Protein AF-A0A2T7E2P5-F1 (afdb_monomer_lite)

Organism: NCBI:txid1504633

Secondary structure (DSSP, 8-state):
-----------------------------------------------------------SSHHHHHHHHHHHHHHHHHHHHHHHHHHHHHHHHHHTTHHHHTTSSSS--HHHHHHHHHHHHHHHTS-HHHHHHHHHHHHHHHHHH----HHHHHHHHHHHT---SSS--STT--GGG--

InterPro domains:
  IPR000528 Plant non-specific lipid-transfer protein/Par allergen [PTHR33076] (67-176)
  IPR016140 Bifunctional inhibitor/plant lipid transfer protein/seed storage helical domain [PF00234] (87-175)
  IPR036312 Bifunctional inhibitor/plant lipid transfer protein/seed storage helical domain superfamily [G3DSA:1.10.110.10] (86-179)
  IPR036312 Bifunctional inhibitor/plant lipid transfer protein/seed storage helical domain superfamily [SSF47699] (86-178)

Foldseek 3Di:
DDDDDDDDDDDDDDDDDPPDDPPPPDDDPDDDDDDDDDDDDDDDDDDDPDDDDDDDDDDDDPVVVVVVVVVVVVVVVVVVVVLVVLLVLLLVLQVQVLCQQQVVDPARDPSNLVSLQVLCVQPVPDDLVSLLSSQVSLLVSNVVVHATDLVRLLCVCVRSVNDDDSHDNHNPRDSNPGD

Structure (mmCIF, N/CA/C/O backbone):
data_AF-A0A2T7E2P5-F1
#
_entry.id   AF-A0A2T7E2P5-F1
#
loop_
_atom_site.group_PDB
_atom_site.id
_atom_site.type_symbol
_atom_site.label_atom_id
_atom_site.label_alt_id
_atom_site.label_comp_id
_atom_site.label_asym_id
_atom_site.label_entity_id
_atom_site.label_seq_id
_atom_site.pdbx_PDB_ins_code
_atom_site.Cartn_x
_atom_site.Cartn_y
_atom_site.Cartn_z
_atom_site.occupancy
_atom_site.B_iso_or_equiv
_atom_site.auth_seq_id
_atom_site.auth_comp_id
_atom_site.auth_asym_id
_atom_site.auth_atom_id
_atom_site.pdbx_PDB_model_num
ATOM 1 N N . MET A 1 1 ? 20.929 25.161 17.015 1.00 44.12 1 MET A N 1
ATOM 2 C CA . MET A 1 1 ? 22.303 25.326 16.495 1.00 44.12 1 MET A CA 1
ATOM 3 C C . MET A 1 1 ? 23.213 24.594 17.459 1.00 44.12 1 MET A C 1
ATOM 5 O O . MET A 1 1 ? 23.439 25.098 18.548 1.00 44.12 1 MET A O 1
ATOM 9 N N . ILE A 1 2 ? 23.578 23.352 17.147 1.00 37.84 2 ILE A N 1
ATOM 10 C CA . ILE A 1 2 ? 24.342 22.496 18.062 1.00 37.84 2 ILE A CA 1
ATOM 11 C C . ILE A 1 2 ? 25.577 22.031 17.297 1.00 37.84 2 ILE A C 1
ATOM 13 O O . ILE A 1 2 ? 25.479 21.586 16.156 1.00 37.84 2 ILE A O 1
ATOM 17 N N . SER A 1 3 ? 26.723 22.280 17.915 1.00 36.28 3 SER A N 1
ATOM 18 C CA . SER A 1 3 ? 28.049 22.326 17.318 1.00 36.28 3 SER A CA 1
ATOM 19 C C . SER A 1 3 ? 28.595 20.953 16.932 1.00 36.28 3 SER A C 1
ATOM 21 O O . SER A 1 3 ? 28.501 19.990 17.688 1.00 36.28 3 SER A O 1
ATOM 23 N N . VAL A 1 4 ? 29.228 20.912 15.763 1.00 37.59 4 VAL A N 1
ATOM 24 C CA . VAL A 1 4 ? 30.041 19.805 15.248 1.00 37.59 4 VAL A CA 1
ATOM 25 C C . VAL A 1 4 ? 31.410 19.819 15.939 1.00 37.59 4 VAL A C 1
ATOM 27 O O . VAL A 1 4 ? 32.064 20.864 15.913 1.00 37.59 4 VAL A O 1
ATOM 30 N N . PRO A 1 5 ? 31.907 18.701 16.497 1.00 44.28 5 PRO A N 1
ATOM 31 C CA . PRO A 1 5 ? 33.325 18.553 16.779 1.00 44.28 5 PRO A CA 1
ATOM 32 C C . PRO A 1 5 ? 34.042 17.895 15.592 1.00 44.28 5 PRO A C 1
ATOM 34 O O . PRO A 1 5 ? 33.812 16.736 15.252 1.00 44.28 5 PRO A O 1
ATOM 37 N N . THR A 1 6 ? 34.945 18.659 14.983 1.00 42.12 6 THR A N 1
ATOM 38 C CA . THR A 1 6 ? 35.978 18.192 14.053 1.00 42.12 6 THR A CA 1
ATOM 39 C C . THR A 1 6 ? 37.010 17.371 14.828 1.00 42.12 6 THR A C 1
ATOM 41 O O . THR A 1 6 ? 37.639 17.896 15.745 1.00 42.12 6 THR A O 1
ATOM 44 N N . ILE A 1 7 ? 37.218 16.103 14.462 1.00 44.78 7 ILE A N 1
ATOM 45 C CA . ILE A 1 7 ? 38.311 15.277 14.997 1.00 44.78 7 ILE A CA 1
ATOM 46 C C . ILE A 1 7 ? 39.289 14.965 13.869 1.00 44.78 7 ILE A C 1
ATOM 48 O O . ILE A 1 7 ? 38.911 14.565 12.769 1.00 44.78 7 ILE A O 1
ATOM 52 N N . GLY A 1 8 ? 40.552 15.256 14.171 1.00 37.09 8 GLY A N 1
ATOM 53 C CA . GLY A 1 8 ? 41.661 15.354 13.245 1.00 37.09 8 GLY A CA 1
ATOM 54 C C . GLY A 1 8 ? 42.197 14.019 12.746 1.00 37.09 8 GLY A C 1
ATOM 55 O O . GLY A 1 8 ? 42.127 12.976 13.393 1.00 37.09 8 GLY A O 1
ATOM 56 N N . ASN A 1 9 ? 42.777 14.133 11.560 1.00 40.56 9 ASN A N 1
ATOM 57 C CA . ASN A 1 9 ? 43.478 13.121 10.799 1.00 40.56 9 ASN A CA 1
ATOM 58 C C . ASN A 1 9 ? 44.725 12.622 11.546 1.00 40.56 9 ASN A C 1
ATOM 60 O O . ASN A 1 9 ? 45.624 13.414 11.810 1.00 40.56 9 ASN A O 1
ATOM 64 N N . ASN A 1 10 ? 44.798 11.321 11.832 1.00 46.66 10 ASN A N 1
ATOM 65 C CA . ASN A 1 10 ? 46.056 10.628 12.098 1.00 46.66 10 ASN A CA 1
ATOM 66 C C . ASN A 1 10 ? 46.011 9.225 11.489 1.00 46.66 10 ASN A C 1
ATOM 68 O O . ASN A 1 10 ? 45.370 8.303 11.992 1.00 46.66 10 ASN A O 1
ATOM 72 N N . SER A 1 11 ? 46.727 9.094 10.379 1.00 47.44 11 SER A N 1
ATOM 73 C CA . SER A 1 11 ? 46.976 7.874 9.631 1.00 47.44 11 SER A CA 1
ATOM 74 C C . SER A 1 11 ? 47.697 6.824 10.480 1.00 47.44 11 SER A C 1
ATOM 76 O O . SER A 1 11 ? 48.892 6.941 10.755 1.00 47.44 11 SER A O 1
ATOM 78 N N . LYS A 1 12 ? 47.011 5.730 10.810 1.00 43.38 12 LYS A N 1
ATOM 79 C CA . LYS A 1 12 ? 47.663 4.426 10.966 1.00 43.38 12 LYS A CA 1
ATOM 80 C C . LYS A 1 12 ? 46.677 3.325 10.597 1.00 43.38 12 LYS A C 1
ATOM 82 O O . LYS A 1 12 ? 45.708 3.073 11.300 1.00 43.38 12 LYS A O 1
ATOM 87 N N . LEU A 1 13 ? 46.932 2.741 9.428 1.00 49.88 13 LEU A N 1
ATOM 88 C CA . LEU A 1 13 ? 46.197 1.644 8.813 1.00 49.88 13 LEU A CA 1
ATOM 89 C C . LEU A 1 13 ? 46.032 0.481 9.798 1.00 49.88 13 LEU A C 1
ATOM 91 O O . LEU A 1 13 ? 46.979 -0.255 10.063 1.00 49.88 13 LEU A O 1
ATOM 95 N N . ALA A 1 14 ? 44.811 0.312 10.295 1.00 42.47 14 ALA A N 1
ATOM 96 C CA . ALA A 1 14 ? 44.338 -0.924 10.884 1.00 42.47 14 ALA A CA 1
ATOM 97 C C . ALA A 1 14 ? 43.186 -1.428 10.013 1.00 42.47 14 ALA A C 1
ATOM 99 O O . ALA A 1 14 ? 42.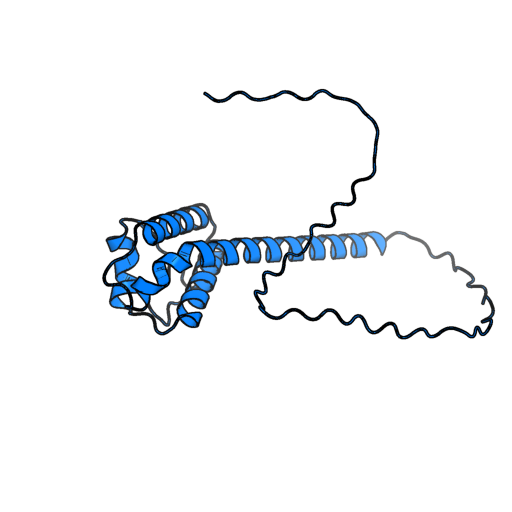163 -0.773 9.853 1.00 42.47 14 ALA A O 1
ATOM 100 N N . ASN A 1 15 ? 43.442 -2.578 9.409 1.00 40.97 15 ASN A N 1
ATOM 101 C CA . ASN A 1 15 ? 42.534 -3.468 8.712 1.00 40.97 15 ASN A CA 1
ATOM 102 C C . ASN A 1 15 ? 41.171 -3.579 9.432 1.00 40.97 15 ASN A C 1
ATOM 104 O O . ASN A 1 15 ? 41.085 -4.241 10.465 1.00 40.97 15 ASN A O 1
ATOM 108 N N . TYR A 1 16 ? 40.120 -2.938 8.913 1.00 40.53 16 TYR A N 1
ATOM 109 C CA . TYR A 1 16 ? 38.745 -3.154 9.370 1.00 40.53 16 TYR A CA 1
ATOM 110 C C . TYR A 1 16 ? 38.003 -4.035 8.361 1.00 40.53 16 TYR A C 1
ATOM 112 O O . TYR A 1 16 ? 37.577 -3.610 7.290 1.00 40.53 16 TYR A O 1
ATOM 120 N N . SER A 1 17 ? 37.897 -5.306 8.742 1.00 33.78 17 SER A N 1
ATOM 121 C CA . SER A 1 17 ? 36.921 -6.263 8.237 1.00 33.78 17 SER A CA 1
ATOM 122 C C . SER A 1 17 ? 35.542 -5.817 8.717 1.00 33.78 17 SER A C 1
ATOM 124 O O . SER A 1 17 ? 35.236 -5.919 9.903 1.00 33.78 17 SER A O 1
ATOM 126 N N . TRP A 1 18 ? 34.727 -5.286 7.810 1.00 31.14 18 TRP A N 1
ATOM 127 C CA . TRP A 1 18 ? 33.323 -4.963 8.061 1.00 31.14 18 TRP A CA 1
ATOM 128 C C . TRP A 1 18 ? 32.498 -6.254 8.008 1.00 31.14 18 TRP A C 1
ATOM 130 O O . TRP A 1 18 ? 31.834 -6.546 7.019 1.00 31.14 18 TRP A O 1
ATOM 140 N N . GLU A 1 19 ? 32.580 -7.068 9.057 1.00 35.84 19 GLU A N 1
ATOM 141 C CA . GLU A 1 19 ? 31.583 -8.112 9.285 1.00 35.84 19 GLU A CA 1
ATOM 142 C C . GLU A 1 19 ? 30.454 -7.461 10.096 1.00 35.84 19 GLU A C 1
ATOM 144 O O . GLU A 1 19 ? 30.556 -7.304 11.314 1.00 35.84 19 GLU A O 1
ATOM 149 N N . SER A 1 20 ? 29.412 -6.985 9.407 1.00 34.84 20 SER A N 1
ATOM 150 C CA . SER A 1 20 ? 28.196 -6.500 10.065 1.00 34.84 20 SER A CA 1
ATOM 151 C C . SER A 1 20 ? 27.571 -7.634 10.887 1.00 34.84 20 SER A C 1
ATOM 153 O O . SER A 1 20 ? 27.304 -8.708 10.336 1.00 34.84 20 SER A O 1
ATOM 155 N N . PRO A 1 21 ? 27.282 -7.417 12.181 1.00 40.19 21 PRO A N 1
ATOM 156 C CA . PRO A 1 21 ? 26.487 -8.340 12.973 1.00 40.19 21 PRO A CA 1
ATOM 157 C C . PRO A 1 21 ? 25.085 -8.458 12.371 1.00 40.19 21 PRO A C 1
ATOM 159 O O . PRO A 1 21 ? 24.368 -7.471 12.233 1.00 40.19 21 PRO A O 1
ATOM 162 N N . LYS A 1 22 ? 24.673 -9.681 12.029 1.00 39.53 22 LYS A N 1
ATOM 163 C CA . LYS A 1 22 ? 23.256 -9.996 11.835 1.00 39.53 22 LYS A CA 1
ATOM 164 C C . LYS A 1 22 ? 22.586 -9.978 13.207 1.00 39.53 22 LYS A C 1
ATOM 166 O O . LYS A 1 22 ? 22.524 -11.015 13.868 1.00 39.53 22 LYS A O 1
ATOM 171 N N . GLU A 1 23 ? 22.111 -8.814 13.638 1.00 37.25 23 GLU A N 1
ATOM 172 C CA . GLU A 1 23 ? 21.162 -8.713 14.746 1.00 37.25 23 GLU A CA 1
ATOM 173 C C . GLU A 1 23 ? 19.835 -9.349 14.308 1.00 37.25 23 GLU A C 1
ATOM 175 O O . GLU A 1 23 ? 18.962 -8.714 13.728 1.00 37.25 23 GLU A O 1
ATOM 180 N N . HIS A 1 24 ? 19.700 -10.652 14.555 1.00 42.56 24 HIS A N 1
ATOM 181 C CA . HIS A 1 24 ? 18.392 -11.285 14.647 1.00 42.56 24 HIS A CA 1
ATOM 182 C C . HIS A 1 24 ? 17.792 -10.877 15.990 1.00 42.56 24 HIS A C 1
ATOM 184 O O . HIS A 1 24 ? 18.177 -11.398 17.038 1.00 42.56 24 HIS A O 1
ATOM 190 N N . SER A 1 25 ? 16.852 -9.936 15.947 1.00 36.16 25 SER A N 1
ATOM 191 C CA . SER A 1 25 ? 15.975 -9.624 17.069 1.00 36.16 25 SER A CA 1
ATOM 192 C C . SER A 1 25 ? 15.050 -10.819 17.315 1.00 36.16 25 SER A C 1
ATOM 194 O O . SER A 1 25 ? 14.023 -10.985 16.661 1.00 36.16 25 SER A O 1
ATOM 196 N N . ILE A 1 26 ? 15.456 -11.704 18.226 1.00 40.09 26 ILE A N 1
ATOM 197 C CA . ILE A 1 26 ? 14.587 -12.714 18.832 1.00 40.09 26 ILE A CA 1
ATOM 198 C C . ILE A 1 26 ? 14.534 -12.382 20.319 1.00 40.09 26 ILE A C 1
ATOM 200 O O . ILE A 1 26 ? 15.441 -12.715 21.082 1.00 40.09 26 ILE A O 1
ATOM 204 N N . CYS A 1 27 ? 13.466 -11.712 20.740 1.00 36.41 27 CYS A N 1
ATOM 205 C CA . CYS A 1 27 ? 13.128 -11.606 22.152 1.00 36.41 27 CYS A CA 1
ATOM 206 C C . CYS A 1 27 ? 12.767 -13.006 22.669 1.00 36.41 27 CYS A C 1
ATOM 208 O O . CYS A 1 27 ? 11.718 -13.536 22.310 1.00 36.41 27 CYS A O 1
ATOM 210 N N . ASN A 1 28 ? 13.607 -13.601 23.521 1.00 40.94 28 ASN A N 1
ATOM 211 C CA . ASN A 1 28 ? 13.211 -14.751 24.332 1.00 40.94 28 ASN A CA 1
ATOM 212 C C . ASN A 1 28 ? 13.650 -14.538 25.796 1.00 40.94 28 ASN A C 1
ATOM 214 O O . ASN A 1 28 ? 14.850 -14.399 26.050 1.00 40.94 28 ASN A O 1
ATOM 218 N N . PRO A 1 29 ? 12.718 -14.462 26.767 1.00 46.34 29 PRO A N 1
ATOM 219 C CA . PRO A 1 29 ? 13.034 -14.203 28.164 1.00 46.34 29 PRO A CA 1
ATOM 220 C C . PRO A 1 29 ? 13.197 -15.520 28.931 1.00 46.34 29 PRO A C 1
ATOM 222 O O . PRO A 1 29 ? 12.245 -16.028 29.512 1.00 46.34 29 PRO A O 1
ATOM 225 N N . ALA A 1 30 ? 14.407 -16.074 28.953 1.00 41.22 30 ALA A N 1
ATOM 226 C CA . ALA A 1 30 ? 14.831 -17.041 29.968 1.00 41.22 30 ALA A CA 1
ATOM 227 C C . ALA A 1 30 ? 16.350 -17.218 29.888 1.00 41.22 30 ALA A C 1
ATOM 229 O O . ALA A 1 30 ? 16.879 -17.658 28.869 1.00 41.22 30 ALA A O 1
ATOM 230 N N . GLY A 1 31 ? 17.059 -16.850 30.954 1.00 49.44 31 GLY A N 1
ATOM 231 C CA . GLY A 1 31 ? 18.480 -17.133 31.081 1.00 49.44 31 GLY A CA 1
ATOM 232 C C . GLY A 1 31 ? 18.711 -18.600 31.427 1.00 49.44 31 GLY A C 1
ATOM 233 O O . GLY A 1 31 ? 18.154 -19.080 32.406 1.00 49.44 31 GLY A O 1
ATOM 234 N N . ASP A 1 32 ? 19.556 -19.275 30.654 1.00 34.31 32 ASP A N 1
ATOM 235 C CA . ASP A 1 32 ? 20.517 -20.249 31.172 1.00 34.31 32 ASP A CA 1
ATOM 236 C C . ASP A 1 32 ? 21.623 -20.481 30.132 1.00 34.31 32 ASP A C 1
ATOM 238 O O . ASP A 1 32 ? 21.369 -20.678 28.942 1.00 34.31 32 ASP A O 1
ATOM 242 N N . LEU A 1 33 ? 22.868 -20.381 30.589 1.00 45.91 33 LEU A N 1
ATOM 243 C CA . LEU A 1 33 ? 24.078 -20.423 29.782 1.00 45.91 33 LEU A CA 1
ATOM 244 C C . LEU A 1 33 ? 24.733 -21.796 29.971 1.00 45.91 33 LEU A C 1
ATOM 246 O O . LEU A 1 33 ? 25.479 -21.998 30.926 1.00 45.91 33 LEU A O 1
ATOM 250 N N . THR A 1 34 ? 24.523 -22.732 29.047 1.00 38.78 34 THR A N 1
ATOM 251 C CA . THR A 1 34 ? 25.268 -24.003 29.040 1.00 38.78 34 THR A CA 1
ATOM 252 C C . THR A 1 34 ? 25.912 -24.267 27.679 1.00 38.78 34 THR A C 1
ATOM 254 O O . THR A 1 34 ? 25.355 -24.890 26.781 1.00 38.78 34 THR A O 1
ATOM 257 N N . ILE A 1 35 ? 27.158 -23.800 27.534 1.00 46.69 35 ILE A N 1
ATOM 258 C CA . ILE A 1 35 ? 28.059 -24.225 26.456 1.00 46.69 35 ILE A CA 1
ATOM 259 C C . ILE A 1 35 ? 28.605 -25.610 26.808 1.00 46.69 35 ILE A C 1
ATOM 261 O O . ILE A 1 35 ? 29.505 -25.753 27.637 1.00 46.69 35 ILE A O 1
ATOM 265 N N . ASN A 1 36 ? 28.083 -26.641 26.147 1.00 43.88 36 ASN A N 1
ATOM 266 C CA . ASN A 1 36 ? 28.640 -27.986 26.218 1.00 43.88 36 ASN A CA 1
ATOM 267 C C . ASN A 1 36 ? 29.920 -28.060 25.360 1.00 43.88 36 ASN A C 1
ATOM 269 O O . ASN A 1 36 ? 29.869 -28.235 24.141 1.00 43.88 36 ASN A O 1
ATOM 273 N N . ARG A 1 37 ? 31.093 -27.895 25.988 1.00 47.66 37 ARG A N 1
ATOM 274 C CA . ARG A 1 37 ? 32.393 -28.237 25.388 1.00 47.66 37 ARG A CA 1
ATOM 275 C C . ARG A 1 37 ? 32.531 -29.758 25.341 1.00 47.66 37 ARG A C 1
ATOM 277 O O . ARG A 1 37 ? 32.857 -30.375 26.351 1.00 47.66 37 ARG A O 1
ATOM 284 N N . ILE A 1 38 ? 32.399 -30.354 24.159 1.00 47.03 38 ILE A N 1
ATOM 285 C CA . ILE A 1 38 ? 32.912 -31.708 23.920 1.00 47.03 38 ILE A CA 1
ATOM 286 C C . ILE A 1 38 ? 34.279 -31.580 23.256 1.00 47.03 38 ILE A C 1
ATOM 288 O O . ILE A 1 38 ? 34.412 -31.394 22.048 1.00 47.03 38 ILE A O 1
ATOM 292 N N . SER A 1 39 ? 35.309 -31.677 24.092 1.00 48.47 39 SER A N 1
ATOM 293 C CA . SER A 1 39 ? 36.676 -31.975 23.686 1.00 48.47 39 SER A CA 1
ATOM 294 C C . SER A 1 39 ? 36.712 -33.307 22.939 1.00 48.47 39 SER A C 1
ATOM 296 O O . SER A 1 39 ? 36.364 -34.344 23.507 1.00 48.47 39 SER A O 1
ATOM 298 N N . LYS A 1 40 ? 37.202 -33.313 21.694 1.00 41.00 40 LYS A N 1
ATOM 299 C CA . LYS A 1 40 ? 37.743 -34.537 21.094 1.00 41.00 40 LYS A CA 1
ATOM 300 C C . LYS A 1 40 ? 38.839 -34.233 20.073 1.00 41.00 40 LYS A C 1
ATOM 302 O O . LYS A 1 40 ? 38.588 -33.786 18.963 1.00 41.00 40 LYS A O 1
ATOM 307 N N . ALA A 1 41 ? 40.065 -34.528 20.476 1.00 44.09 41 ALA A N 1
ATOM 308 C CA . ALA A 1 41 ? 41.213 -34.831 19.627 1.00 44.09 41 ALA A CA 1
ATOM 309 C C . ALA A 1 41 ? 41.828 -36.139 20.182 1.00 44.09 41 ALA A C 1
ATOM 311 O O . ALA A 1 41 ? 41.510 -36.467 21.330 1.00 44.09 41 ALA A O 1
ATOM 312 N N . PRO A 1 42 ? 42.729 -36.875 19.492 1.00 49.88 42 PRO A N 1
ATOM 313 C CA . PRO A 1 42 ? 43.224 -36.766 18.110 1.00 49.88 42 PRO A CA 1
ATOM 314 C C . PRO A 1 42 ? 43.264 -38.130 17.357 1.00 49.88 42 PRO A C 1
ATOM 316 O O . PRO A 1 42 ? 43.120 -39.194 17.952 1.00 49.88 42 PRO A O 1
ATOM 319 N N . SER A 1 43 ? 43.547 -38.127 16.048 1.00 42.69 43 SER A N 1
ATOM 320 C CA . SER A 1 43 ? 44.558 -39.021 15.428 1.00 42.69 43 SER A CA 1
ATOM 321 C C . SER A 1 43 ? 44.673 -38.791 13.913 1.00 42.69 43 SER A C 1
ATOM 323 O O . SER A 1 43 ? 43.709 -38.870 13.158 1.00 42.69 43 SER A O 1
ATOM 325 N N . HIS A 1 44 ? 45.895 -38.491 13.472 1.00 46.44 44 HIS A N 1
ATOM 326 C CA . HIS A 1 44 ? 46.293 -38.391 12.068 1.00 46.44 44 HIS A CA 1
ATOM 327 C C . HIS A 1 44 ? 46.351 -39.766 11.391 1.00 46.44 44 HIS A C 1
ATOM 329 O O . HIS A 1 44 ? 46.888 -40.710 11.970 1.00 46.44 44 HIS A O 1
ATOM 335 N N . PRO A 1 45 ? 46.038 -39.818 10.088 1.00 46.66 45 PRO A N 1
ATOM 336 C CA . PRO A 1 45 ? 46.821 -40.634 9.171 1.00 46.66 45 PRO A CA 1
ATOM 337 C C . PRO A 1 45 ? 47.429 -39.782 8.049 1.00 46.66 45 PRO A C 1
ATOM 339 O O . PRO A 1 45 ? 46.749 -39.028 7.352 1.00 46.66 45 PRO A O 1
ATOM 342 N N . ARG A 1 46 ? 48.746 -39.936 7.859 1.00 54.16 46 ARG A N 1
ATOM 343 C CA . ARG A 1 46 ? 49.509 -39.387 6.729 1.00 54.16 46 ARG A CA 1
ATOM 344 C C . ARG A 1 46 ? 48.906 -39.888 5.410 1.00 54.1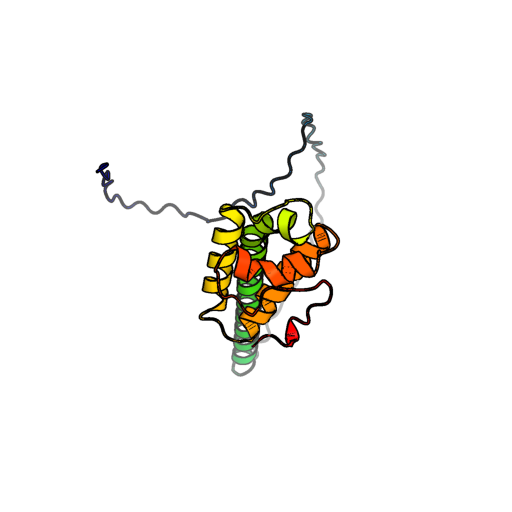6 46 ARG A C 1
ATOM 346 O O . ARG A 1 46 ? 49.039 -41.070 5.093 1.00 54.16 46 ARG A O 1
ATOM 353 N N . ARG A 1 47 ? 48.313 -39.006 4.598 1.00 44.47 47 ARG A N 1
ATOM 354 C CA . ARG A 1 47 ? 48.062 -39.289 3.175 1.00 44.47 47 ARG A CA 1
ATOM 355 C C . ARG A 1 47 ? 49.131 -38.625 2.319 1.00 44.47 47 ARG A C 1
ATOM 357 O O . ARG A 1 47 ? 49.354 -37.424 2.393 1.00 44.47 47 ARG A O 1
ATOM 364 N N . ARG A 1 48 ? 49.803 -39.479 1.543 1.00 48.44 48 ARG A N 1
ATOM 365 C CA . ARG A 1 48 ? 50.826 -39.178 0.538 1.00 48.44 48 ARG A CA 1
ATOM 366 C C . ARG A 1 48 ? 50.449 -37.953 -0.300 1.00 48.44 48 ARG A C 1
ATOM 368 O O . ARG A 1 48 ? 49.361 -37.933 -0.873 1.00 48.44 48 ARG A O 1
ATOM 375 N N . LEU A 1 49 ? 51.393 -37.024 -0.467 1.00 47.28 49 LEU A N 1
ATOM 376 C CA . LEU A 1 49 ? 51.386 -36.099 -1.596 1.00 47.28 49 LEU A CA 1
ATOM 377 C C . LEU A 1 49 ? 51.404 -36.933 -2.884 1.00 47.28 49 LEU A C 1
ATOM 379 O O . LEU A 1 49 ? 52.416 -37.546 -3.224 1.00 47.28 49 LEU A O 1
ATOM 383 N N . ARG A 1 50 ? 50.271 -36.988 -3.587 1.00 44.72 50 ARG A N 1
ATOM 384 C CA . ARG A 1 50 ? 50.269 -37.322 -5.009 1.00 44.72 50 ARG A CA 1
ATOM 385 C C . ARG A 1 50 ? 50.636 -36.049 -5.755 1.00 44.72 50 ARG A C 1
ATOM 387 O O . ARG A 1 50 ? 49.929 -35.053 -5.664 1.00 44.72 50 ARG A O 1
ATOM 394 N N . SER A 1 51 ? 51.769 -36.119 -6.445 1.00 47.81 51 SER A N 1
ATOM 395 C CA . SER A 1 51 ? 52.188 -35.177 -7.475 1.00 47.81 51 SER A CA 1
ATOM 396 C C . SER A 1 51 ? 51.033 -34.963 -8.453 1.00 47.81 51 SER A C 1
ATOM 398 O O . SER A 1 51 ? 50.610 -35.906 -9.124 1.00 47.81 51 SER A O 1
ATOM 400 N N . ILE A 1 52 ? 50.483 -33.750 -8.477 1.00 53.16 52 ILE A N 1
ATOM 401 C CA . ILE A 1 52 ? 49.593 -33.309 -9.545 1.00 53.16 52 ILE A CA 1
ATOM 402 C C . ILE A 1 52 ? 50.518 -32.682 -10.577 1.00 53.16 52 ILE A C 1
ATOM 404 O O . ILE A 1 52 ? 50.978 -31.553 -10.425 1.00 53.16 52 ILE A O 1
ATOM 408 N N . SER A 1 53 ? 50.848 -33.464 -11.598 1.00 44.78 53 SER A N 1
ATOM 409 C CA . SER A 1 53 ? 51.384 -32.944 -12.842 1.00 44.78 53 SER A CA 1
ATOM 410 C C . SER A 1 53 ? 50.336 -32.016 -13.453 1.00 44.78 53 SER A C 1
ATOM 412 O O . SER A 1 53 ? 49.257 -32.454 -13.842 1.00 44.78 53 SER A O 1
ATOM 414 N N . SER A 1 54 ? 50.647 -30.724 -13.511 1.00 49.75 54 SER A N 1
ATOM 415 C CA . SER A 1 54 ? 49.893 -29.745 -14.291 1.00 49.75 54 SER A CA 1
ATOM 416 C C . SER A 1 54 ? 50.085 -30.034 -15.782 1.00 49.75 54 SER A C 1
ATOM 418 O O . SER A 1 54 ? 51.218 -29.930 -16.259 1.00 49.75 54 SER A O 1
ATOM 420 N N . PRO A 1 55 ? 49.036 -30.334 -16.566 1.00 50.12 55 PRO A N 1
ATOM 421 C CA . PRO A 1 55 ? 49.101 -30.086 -17.992 1.00 50.12 55 PRO A CA 1
ATOM 422 C C . PRO A 1 55 ? 48.948 -28.578 -18.219 1.00 50.12 55 PRO A C 1
ATOM 424 O O . PRO A 1 55 ? 47.914 -27.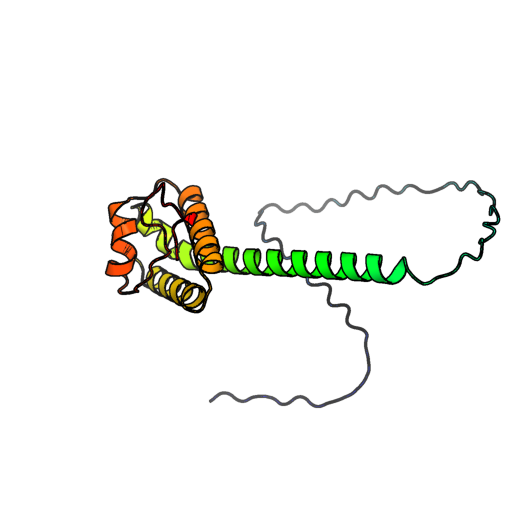981 -17.917 1.00 50.12 55 PRO A O 1
ATOM 427 N N . MET A 1 56 ? 49.999 -27.957 -18.754 1.00 51.09 56 MET A N 1
ATOM 428 C CA . MET A 1 56 ? 49.878 -26.703 -19.491 1.00 51.09 56 MET A CA 1
ATOM 429 C C . MET A 1 56 ? 48.867 -26.924 -20.623 1.00 51.09 56 MET A C 1
ATOM 431 O O . MET A 1 56 ? 49.150 -27.646 -21.575 1.00 51.09 56 MET A O 1
ATOM 435 N N . ALA A 1 57 ? 47.693 -26.308 -20.518 1.00 51.62 57 ALA A N 1
ATOM 436 C CA . ALA A 1 57 ? 46.761 -26.151 -21.626 1.00 51.62 57 ALA A CA 1
ATOM 437 C C . ALA A 1 57 ? 46.455 -24.655 -21.802 1.00 51.62 57 ALA A C 1
ATOM 439 O O . ALA A 1 57 ? 46.384 -23.917 -20.814 1.00 51.62 57 ALA A O 1
ATOM 440 N N . PRO A 1 58 ? 46.343 -24.178 -23.052 1.00 49.06 58 PRO A N 1
ATOM 441 C CA . PRO A 1 58 ? 46.420 -22.764 -23.370 1.00 49.06 58 PRO A CA 1
ATOM 442 C C . PRO A 1 58 ? 45.150 -22.034 -22.931 1.00 49.06 58 PRO A C 1
ATOM 444 O O . PRO A 1 58 ? 44.031 -22.386 -23.302 1.00 49.06 58 PRO A O 1
ATOM 447 N N . ALA A 1 59 ? 45.334 -20.954 -22.176 1.00 57.97 59 ALA A N 1
ATOM 448 C CA . ALA A 1 59 ? 44.319 -19.924 -22.047 1.00 57.97 59 ALA A CA 1
ATOM 449 C C . ALA A 1 59 ? 44.079 -19.293 -23.423 1.00 57.97 59 ALA A C 1
ATOM 451 O O . ALA A 1 59 ? 45.054 -19.000 -24.118 1.00 57.97 59 ALA A O 1
ATOM 452 N N . ARG A 1 60 ? 42.800 -19.055 -23.762 1.00 60.22 60 ARG A N 1
ATOM 453 C CA . ARG A 1 60 ? 42.299 -17.817 -24.410 1.00 60.22 60 ARG A CA 1
ATOM 454 C C . ARG A 1 60 ? 40.841 -17.870 -24.898 1.00 60.22 60 ARG A C 1
ATOM 456 O O . ARG A 1 60 ? 40.479 -17.030 -25.692 1.00 60.22 60 ARG A O 1
ATOM 463 N N . HIS A 1 61 ? 39.972 -18.767 -24.420 1.00 50.78 61 HIS A N 1
ATOM 464 C CA . HIS A 1 61 ? 38.519 -18.621 -24.680 1.00 50.78 61 HIS A CA 1
ATOM 465 C C . HIS A 1 61 ? 37.611 -18.969 -23.486 1.00 50.78 61 HIS A C 1
ATOM 467 O O . HIS A 1 61 ? 36.495 -18.473 -23.409 1.00 50.78 61 HIS A O 1
ATOM 473 N N . ALA A 1 62 ? 38.088 -19.743 -22.503 1.00 52.25 62 ALA A N 1
ATOM 474 C CA . ALA A 1 62 ? 37.290 -20.113 -21.327 1.00 52.25 62 ALA A CA 1
ATOM 475 C C . ALA A 1 62 ? 37.237 -19.027 -20.229 1.00 52.25 62 ALA A C 1
ATOM 477 O O . ALA A 1 62 ? 36.311 -19.009 -19.425 1.00 52.25 62 ALA A O 1
ATOM 478 N N . SER A 1 63 ? 38.196 -18.095 -20.191 1.00 56.72 63 SER A N 1
ATOM 479 C CA . SER A 1 63 ? 38.260 -17.057 -19.148 1.00 56.72 63 SER A CA 1
ATOM 480 C C . SER A 1 63 ? 37.211 -15.956 -19.316 1.00 56.72 63 SER A C 1
ATOM 482 O O . SER A 1 63 ? 36.746 -15.413 -18.319 1.00 56.72 63 SER A O 1
ATOM 484 N N . SER A 1 64 ? 36.805 -15.631 -20.548 1.00 58.38 64 SER A N 1
ATOM 485 C CA . SER A 1 64 ? 35.788 -14.597 -20.790 1.00 58.38 64 SER A CA 1
ATOM 486 C C . SER A 1 64 ? 34.386 -15.080 -20.422 1.00 58.38 64 SER A C 1
ATOM 488 O O . SER A 1 64 ? 33.634 -14.333 -19.807 1.00 58.38 64 SER A O 1
ATOM 490 N N . ALA A 1 65 ? 34.056 -16.339 -20.726 1.00 60.75 65 ALA A N 1
ATOM 491 C CA . ALA A 1 65 ? 32.753 -16.923 -20.414 1.00 60.75 65 ALA A CA 1
ATOM 492 C C . ALA A 1 65 ? 32.526 -17.075 -18.900 1.00 60.75 65 ALA A C 1
ATOM 494 O O . ALA A 1 65 ? 31.439 -16.776 -18.412 1.00 60.75 65 ALA A O 1
ATOM 495 N N . ILE A 1 66 ? 33.557 -17.476 -18.145 1.00 65.81 66 ILE A N 1
ATOM 496 C CA . ILE A 1 66 ? 33.474 -17.607 -16.681 1.00 65.81 66 ILE A CA 1
ATOM 497 C C . ILE A 1 66 ? 33.325 -16.229 -16.019 1.00 65.81 66 ILE A C 1
ATOM 499 O O . ILE A 1 66 ? 32.479 -16.060 -15.143 1.00 65.81 66 ILE A O 1
ATOM 503 N N . MET A 1 67 ? 34.085 -15.224 -16.471 1.00 68.88 67 MET A N 1
ATOM 504 C CA . MET A 1 67 ? 33.956 -13.852 -15.962 1.00 68.88 67 MET A CA 1
ATOM 505 C C . MET A 1 67 ? 32.598 -13.231 -16.310 1.00 68.88 67 MET A C 1
ATOM 507 O O . MET A 1 67 ? 31.999 -12.568 -15.466 1.00 68.88 67 MET A O 1
ATOM 511 N N . ALA A 1 68 ? 32.082 -13.481 -17.518 1.00 71.94 68 ALA A N 1
ATOM 512 C CA . ALA A 1 68 ? 30.757 -13.024 -17.923 1.00 71.94 68 ALA A CA 1
ATOM 513 C C . ALA A 1 68 ? 29.647 -13.681 -17.087 1.00 71.94 68 ALA A C 1
ATOM 515 O O . ALA A 1 68 ? 28.770 -12.983 -16.586 1.00 71.94 68 ALA A O 1
ATOM 516 N N . ALA A 1 69 ? 29.707 -14.998 -16.866 1.00 74.12 69 ALA A N 1
ATOM 517 C CA . ALA A 1 69 ? 28.733 -15.706 -16.035 1.00 74.12 69 ALA A CA 1
ATOM 518 C C . ALA A 1 69 ? 28.755 -15.228 -14.571 1.00 74.12 69 ALA A C 1
ATOM 520 O O . ALA A 1 69 ? 27.697 -15.010 -13.984 1.00 74.12 69 ALA A O 1
ATOM 521 N N . ALA A 1 70 ? 29.943 -15.003 -13.997 1.00 76.69 70 ALA A N 1
ATOM 522 C CA . ALA A 1 70 ? 30.085 -14.468 -12.642 1.00 76.69 70 ALA A CA 1
ATOM 523 C C . ALA A 1 70 ? 29.533 -13.037 -12.520 1.00 76.69 70 ALA A C 1
ATOM 525 O O . ALA A 1 70 ? 28.849 -12.726 -11.547 1.00 76.69 70 ALA A O 1
ATOM 526 N N . ALA A 1 71 ? 29.771 -12.182 -13.520 1.00 75.56 71 ALA A N 1
ATOM 527 C CA . ALA A 1 71 ? 29.222 -10.828 -13.552 1.00 75.56 71 ALA A CA 1
ATOM 528 C C . ALA A 1 71 ? 27.687 -10.827 -13.664 1.00 75.56 71 ALA A C 1
ATOM 530 O O . ALA A 1 71 ? 27.025 -10.073 -12.954 1.00 75.56 71 ALA A O 1
ATOM 531 N N . VAL A 1 72 ? 27.112 -11.700 -14.499 1.00 77.06 72 VAL A N 1
ATOM 532 C CA . VAL A 1 72 ? 25.651 -11.852 -14.620 1.00 77.06 72 VAL A CA 1
ATOM 533 C C . VAL A 1 72 ? 25.041 -12.373 -13.317 1.00 77.06 72 VAL A C 1
ATOM 535 O O . VAL A 1 72 ? 24.035 -11.832 -12.865 1.00 77.06 72 VAL A O 1
ATOM 538 N N . ALA A 1 73 ? 25.660 -13.368 -12.676 1.00 75.31 73 ALA A N 1
ATOM 539 C CA . ALA A 1 73 ? 25.206 -13.870 -11.381 1.00 75.31 73 ALA A CA 1
ATOM 540 C C . ALA A 1 73 ? 25.250 -12.776 -10.300 1.00 75.31 73 ALA A C 1
ATOM 542 O O . ALA A 1 73 ? 24.292 -12.623 -9.547 1.00 75.31 73 ALA A O 1
ATOM 543 N N . LEU A 1 74 ? 26.316 -11.970 -10.262 1.00 74.19 74 LEU A N 1
ATOM 544 C CA . LEU A 1 74 ? 26.433 -10.857 -9.320 1.00 74.19 74 LEU A CA 1
ATOM 545 C C . LEU A 1 74 ? 25.359 -9.784 -9.563 1.00 74.19 74 LEU A C 1
ATOM 547 O O . LEU A 1 74 ? 24.740 -9.316 -8.611 1.00 74.19 74 LEU A O 1
ATOM 551 N N . LEU A 1 75 ? 25.094 -9.426 -10.824 1.00 70.81 75 LEU A N 1
ATOM 552 C CA . LEU A 1 75 ? 24.031 -8.480 -11.184 1.00 70.81 75 LEU A CA 1
ATOM 553 C C . LEU A 1 75 ? 22.638 -9.003 -10.804 1.00 70.81 75 LEU A C 1
ATOM 555 O O . LEU A 1 75 ? 21.823 -8.236 -10.298 1.00 70.81 75 LEU A O 1
ATOM 559 N N . ALA A 1 76 ? 22.375 -10.299 -10.994 1.00 68.75 76 ALA A N 1
ATOM 560 C CA . ALA A 1 76 ? 21.114 -10.920 -10.592 1.00 68.75 76 ALA A CA 1
ATOM 561 C C . ALA A 1 76 ? 20.923 -10.911 -9.065 1.00 68.75 76 ALA A C 1
ATOM 563 O O . ALA A 1 76 ? 19.839 -10.581 -8.586 1.00 68.75 76 ALA A O 1
ATOM 564 N N . VAL A 1 77 ? 21.979 -11.209 -8.297 1.00 67.94 77 VAL A N 1
ATOM 565 C CA . VAL A 1 77 ? 21.949 -11.131 -6.825 1.00 67.94 77 VAL A CA 1
ATOM 566 C C . VAL A 1 77 ? 21.687 -9.699 -6.359 1.00 67.94 77 VAL A C 1
ATOM 568 O O . VAL A 1 77 ? 20.868 -9.489 -5.468 1.00 67.94 77 VAL A O 1
ATOM 571 N N . LEU A 1 78 ? 22.334 -8.708 -6.980 1.00 64.25 78 LEU A N 1
ATOM 572 C CA . LEU A 1 78 ? 22.113 -7.300 -6.652 1.00 64.25 78 LEU A CA 1
ATOM 573 C C . LEU A 1 78 ? 20.682 -6.851 -6.968 1.00 64.25 78 LEU A C 1
ATOM 575 O O . LEU A 1 78 ? 20.106 -6.125 -6.167 1.00 64.25 78 LEU A O 1
ATOM 579 N N . ALA A 1 79 ? 20.098 -7.283 -8.089 1.00 63.53 79 ALA A N 1
ATOM 580 C CA . ALA A 1 79 ? 18.712 -6.959 -8.428 1.00 63.53 79 ALA A CA 1
ATOM 581 C C . ALA A 1 79 ? 17.729 -7.517 -7.383 1.00 63.53 79 ALA A C 1
ATOM 583 O O . ALA A 1 79 ? 16.928 -6.764 -6.837 1.00 63.53 79 ALA A O 1
ATOM 584 N N . VAL A 1 80 ? 17.871 -8.796 -7.017 1.00 63.66 80 VAL A N 1
ATOM 585 C CA . VAL A 1 80 ? 17.030 -9.436 -5.987 1.00 63.66 80 VAL A CA 1
ATOM 586 C C . VAL A 1 80 ? 17.179 -8.762 -4.622 1.00 63.66 80 VAL A C 1
ATOM 588 O O . VAL A 1 80 ? 16.184 -8.572 -3.929 1.00 63.66 80 VAL A O 1
ATOM 591 N N . ALA A 1 81 ? 18.399 -8.384 -4.232 1.00 60.16 81 ALA A N 1
ATOM 592 C CA . ALA A 1 81 ? 18.627 -7.696 -2.962 1.00 60.16 81 ALA A CA 1
ATOM 593 C C . ALA A 1 81 ? 17.919 -6.331 -2.918 1.00 60.16 81 ALA A C 1
ATOM 595 O O . ALA A 1 81 ? 17.287 -6.001 -1.922 1.00 60.16 81 ALA A O 1
ATOM 596 N N . ARG A 1 82 ? 17.948 -5.569 -4.022 1.00 68.00 82 ARG A N 1
ATOM 597 C CA . ARG A 1 82 ? 17.256 -4.270 -4.114 1.00 68.00 82 ARG A CA 1
ATOM 598 C C . ARG A 1 82 ? 15.746 -4.406 -3.979 1.00 68.00 82 ARG A C 1
ATOM 600 O O . ARG A 1 82 ? 15.128 -3.583 -3.309 1.00 68.00 82 ARG A O 1
ATOM 607 N N . ASP A 1 83 ? 15.174 -5.435 -4.596 1.00 73.31 83 ASP A N 1
ATOM 608 C CA . ASP A 1 83 ? 13.748 -5.721 -4.473 1.00 73.31 83 ASP A CA 1
ATOM 609 C C . ASP A 1 83 ? 13.384 -6.174 -3.051 1.00 73.31 83 ASP A C 1
ATOM 611 O O . ASP A 1 83 ? 12.364 -5.738 -2.523 1.00 73.31 83 ASP A O 1
ATOM 615 N N . HIS A 1 84 ? 14.224 -6.990 -2.404 1.00 78.88 84 HIS A N 1
ATOM 616 C CA . HIS A 1 84 ? 14.005 -7.438 -1.025 1.00 78.88 84 HIS A CA 1
ATOM 617 C C . HIS A 1 84 ? 14.024 -6.270 -0.029 1.00 78.88 84 HIS A C 1
ATOM 619 O O . HIS A 1 84 ? 13.087 -6.122 0.754 1.00 78.88 84 HIS A O 1
ATOM 625 N N . ASP A 1 85 ? 15.039 -5.406 -0.096 1.00 86.62 85 ASP A N 1
ATOM 626 C CA . ASP A 1 85 ? 15.158 -4.246 0.797 1.00 86.62 85 ASP A CA 1
ATOM 627 C C . ASP A 1 85 ? 13.982 -3.268 0.605 1.00 86.62 85 ASP A C 1
ATOM 629 O O . ASP A 1 85 ? 13.414 -2.748 1.570 1.00 86.62 85 ASP A O 1
ATOM 633 N N . ALA A 1 86 ? 13.564 -3.044 -0.648 1.00 90.19 86 ALA A N 1
ATOM 634 C CA . ALA A 1 86 ? 12.402 -2.213 -0.961 1.00 90.19 86 ALA A CA 1
ATOM 635 C C . ALA A 1 86 ? 11.087 -2.844 -0.477 1.00 90.19 86 ALA A C 1
ATOM 637 O O . ALA A 1 86 ? 10.182 -2.126 -0.055 1.00 90.19 86 ALA A O 1
ATOM 638 N N . CYS A 1 87 ? 10.980 -4.172 -0.528 1.00 94.81 87 CYS A N 1
ATOM 639 C CA . CYS A 1 87 ? 9.831 -4.919 -0.033 1.00 94.81 87 CYS A CA 1
ATOM 640 C C . CYS A 1 87 ? 9.687 -4.784 1.481 1.00 94.81 87 CYS A C 1
ATOM 642 O O . CYS A 1 87 ? 8.616 -4.413 1.953 1.00 94.81 87 CYS A O 1
ATOM 644 N N . GLU A 1 88 ? 10.767 -5.018 2.229 1.00 94.75 88 GLU A N 1
ATOM 645 C CA . GLU A 1 88 ? 10.776 -4.884 3.688 1.00 94.75 88 GLU A CA 1
ATOM 646 C C . GLU A 1 88 ? 10.419 -3.450 4.099 1.00 94.75 88 GLU A C 1
ATOM 648 O O . GLU A 1 88 ? 9.525 -3.239 4.917 1.00 94.75 88 GLU A O 1
ATOM 653 N N . THR A 1 89 ? 11.023 -2.460 3.435 1.00 95.31 89 THR A N 1
ATOM 654 C CA . THR A 1 89 ? 10.716 -1.041 3.667 1.00 95.31 89 THR A CA 1
ATOM 655 C C . THR A 1 89 ? 9.243 -0.730 3.373 1.00 95.31 89 THR A C 1
ATOM 657 O O . THR A 1 89 ? 8.584 -0.021 4.133 1.00 95.31 89 THR A O 1
ATOM 660 N N . ALA A 1 90 ? 8.689 -1.278 2.287 1.00 96.00 90 ALA A N 1
ATOM 661 C CA . ALA A 1 90 ? 7.284 -1.112 1.925 1.00 96.00 90 ALA A CA 1
ATOM 662 C C . ALA A 1 90 ? 6.330 -1.746 2.943 1.00 96.00 90 ALA A C 1
ATOM 664 O O . ALA A 1 90 ? 5.306 -1.146 3.272 1.00 96.00 90 ALA A O 1
ATOM 665 N N . GLN A 1 91 ? 6.664 -2.933 3.447 1.00 97.19 91 GLN A N 1
ATOM 666 C CA . GLN A 1 91 ? 5.890 -3.625 4.476 1.00 97.19 91 GLN A CA 1
ATOM 667 C C . GLN A 1 91 ? 5.918 -2.849 5.790 1.00 97.19 91 GLN A C 1
ATOM 669 O O . GLN A 1 91 ? 4.864 -2.573 6.357 1.00 97.19 91 GLN A O 1
ATOM 674 N N . GLN A 1 92 ? 7.099 -2.402 6.218 1.00 96.62 92 GLN A N 1
ATOM 675 C CA . GLN A 1 92 ? 7.265 -1.578 7.414 1.00 96.62 92 GLN A CA 1
ATOM 676 C C . GLN A 1 92 ? 6.471 -0.273 7.313 1.00 96.62 92 GLN A C 1
ATOM 678 O O . GLN A 1 92 ? 5.694 0.034 8.216 1.00 96.62 92 GLN A O 1
ATOM 683 N N . ALA A 1 93 ? 6.588 0.456 6.200 1.00 96.44 93 ALA A N 1
ATOM 684 C CA . ALA A 1 93 ? 5.825 1.684 5.974 1.00 96.44 93 ALA A CA 1
ATOM 685 C C . ALA A 1 93 ? 4.306 1.433 5.971 1.00 96.44 93 ALA A C 1
ATOM 687 O O . ALA A 1 93 ? 3.538 2.245 6.488 1.00 96.44 93 ALA A O 1
ATOM 688 N N . PHE A 1 94 ? 3.855 0.305 5.412 1.00 97.56 94 PHE A N 1
ATOM 689 C CA . PHE A 1 94 ? 2.433 -0.033 5.360 1.00 97.56 94 PHE A CA 1
ATOM 690 C C . PHE A 1 94 ? 1.880 -0.631 6.659 1.00 97.56 94 PHE A C 1
ATOM 692 O O . PHE A 1 94 ? 0.667 -0.597 6.862 1.00 97.56 94 PHE A O 1
ATOM 699 N N . SER A 1 95 ? 2.726 -1.173 7.536 1.00 97.19 95 SER A N 1
ATOM 700 C CA . SER A 1 95 ? 2.303 -1.862 8.764 1.00 97.19 95 SER A CA 1
ATOM 701 C C . SER A 1 95 ? 1.383 -0.994 9.636 1.00 97.19 95 SER A C 1
ATOM 703 O O . SER A 1 95 ? 0.368 -1.463 10.148 1.00 97.19 95 S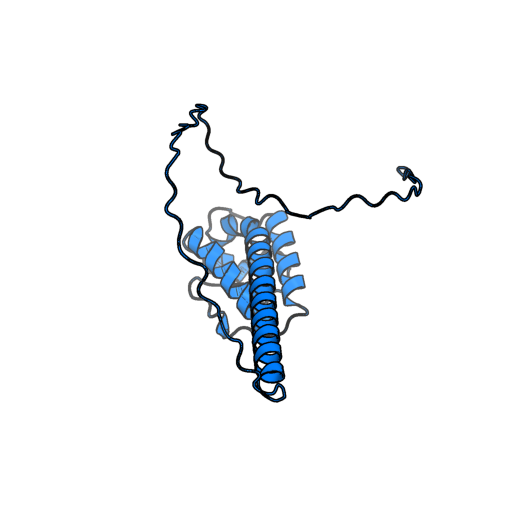ER A O 1
ATOM 705 N N . GLU A 1 96 ? 1.634 0.314 9.677 1.00 97.69 96 GLU A N 1
ATOM 706 C CA . GLU A 1 96 ? 0.813 1.308 10.378 1.00 97.69 96 GLU A CA 1
ATOM 707 C C . GLU A 1 96 ? -0.610 1.448 9.804 1.00 97.69 96 GLU A C 1
ATOM 709 O O . GLU A 1 96 ? -1.542 1.863 10.499 1.00 97.69 96 GLU A O 1
ATOM 714 N N . CYS A 1 97 ? -0.804 1.105 8.528 1.00 98.06 97 CYS A N 1
ATOM 715 C CA . CYS A 1 97 ? -2.102 1.109 7.856 1.00 98.06 97 CYS A CA 1
ATOM 716 C C . CYS A 1 97 ? -2.894 -0.177 8.053 1.00 98.06 97 CYS A C 1
ATOM 718 O O . CYS A 1 97 ? -4.120 -0.148 7.888 1.00 98.06 97 CYS A O 1
ATOM 720 N N . VAL A 1 98 ? -2.229 -1.281 8.407 1.00 97.81 98 VAL A N 1
ATOM 721 C CA . VAL A 1 98 ? -2.842 -2.607 8.537 1.00 97.81 98 VAL A CA 1
ATOM 722 C C . VAL A 1 98 ? -4.089 -2.578 9.424 1.00 97.81 98 VAL A C 1
ATOM 724 O O . VAL A 1 98 ? -5.140 -2.983 8.923 1.00 97.81 98 VAL A O 1
ATOM 727 N N . PRO A 1 99 ? -4.071 -2.021 10.657 1.00 97.75 99 PRO A N 1
ATOM 728 C CA . PRO A 1 99 ? -5.252 -2.005 11.519 1.00 97.75 99 PRO A CA 1
ATOM 729 C C . PRO A 1 99 ? -6.458 -1.316 10.873 1.00 97.75 99 PRO A C 1
ATOM 731 O O . PRO A 1 99 ? -7.596 -1.736 11.071 1.00 97.75 99 PRO A O 1
ATOM 734 N N . TYR A 1 100 ? -6.238 -0.270 10.071 1.00 98.12 100 TYR A N 1
ATOM 735 C CA . TYR A 1 100 ? -7.320 0.388 9.345 1.00 98.12 100 TYR A CA 1
ATOM 736 C C . TYR A 1 100 ? -7.828 -0.478 8.193 1.00 98.12 100 TYR A C 1
ATOM 738 O O . TYR A 1 100 ? -9.033 -0.692 8.092 1.00 98.12 100 TYR A O 1
ATOM 746 N N . VAL A 1 101 ? -6.951 -1.002 7.333 1.00 97.81 101 VAL A N 1
ATOM 747 C CA . VAL A 1 101 ? -7.400 -1.761 6.151 1.00 97.81 101 VAL A CA 1
ATOM 748 C C . VAL A 1 101 ? -8.036 -3.105 6.490 1.00 97.81 101 VAL A C 1
ATOM 750 O O . VAL A 1 101 ? -8.861 -3.568 5.713 1.00 97.81 101 VAL A O 1
ATOM 753 N N . VAL A 1 102 ? -7.725 -3.705 7.640 1.00 96.69 102 VAL A N 1
ATOM 754 C CA . VAL A 1 102 ? -8.399 -4.925 8.133 1.00 96.69 102 VAL A CA 1
ATOM 755 C C . VAL A 1 102 ? -9.603 -4.618 9.040 1.00 96.69 102 VAL A C 1
ATOM 757 O O . VAL A 1 102 ? -10.208 -5.517 9.613 1.00 96.69 102 VAL A O 1
ATOM 760 N N . GLY A 1 103 ? -9.962 -3.340 9.201 1.00 96.00 103 GLY A N 1
ATOM 761 C CA . GLY A 1 103 ? -11.164 -2.918 9.926 1.00 96.00 103 GLY A CA 1
ATOM 762 C C . GLY A 1 103 ? -11.070 -2.902 11.453 1.00 96.00 103 GLY A C 1
ATOM 763 O O . GLY A 1 103 ? -12.080 -2.661 12.110 1.00 96.00 103 GLY A O 1
ATOM 764 N N . GLN A 1 104 ? -9.882 -3.092 12.026 1.00 96.50 104 GLN A N 1
ATOM 765 C CA . GLN A 1 104 ? -9.642 -3.012 13.473 1.00 96.50 104 GLN A CA 1
ATOM 766 C C . GLN A 1 104 ? -9.605 -1.567 13.991 1.00 96.50 104 GLN A C 1
ATOM 768 O O . GLN A 1 104 ? -9.991 -1.306 15.129 1.00 96.50 104 GLN A O 1
ATOM 773 N N . ALA A 1 105 ? -9.165 -0.617 13.162 1.00 96.81 105 ALA A N 1
ATOM 774 C CA . ALA A 1 105 ? -9.137 0.803 13.492 1.00 96.81 105 ALA A CA 1
ATOM 775 C C . ALA A 1 105 ? -10.249 1.567 12.753 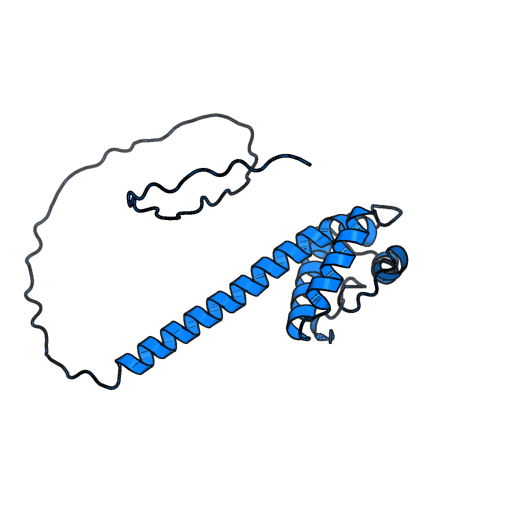1.00 96.81 105 ALA A C 1
ATOM 777 O O . ALA A 1 105 ? -10.435 1.393 11.543 1.00 96.81 105 ALA A O 1
ATOM 778 N N . PRO A 1 106 ? -10.978 2.472 13.435 1.00 95.56 106 PRO A N 1
ATOM 779 C CA . PRO A 1 106 ? -12.074 3.211 12.816 1.00 95.56 106 PRO A CA 1
ATOM 780 C C . PRO A 1 106 ? -11.591 4.225 11.770 1.00 95.56 106 PRO A C 1
ATOM 782 O O . PRO A 1 106 ? -12.331 4.496 10.823 1.00 95.56 106 PRO A O 1
ATOM 785 N N . ALA A 1 107 ? -10.360 4.728 11.891 1.00 97.19 107 ALA A N 1
ATOM 786 C CA . ALA A 1 107 ? -9.753 5.716 11.003 1.00 97.19 107 ALA A CA 1
ATOM 787 C C . ALA A 1 107 ? -8.280 5.382 10.718 1.00 97.19 107 ALA A C 1
ATOM 789 O O . ALA A 1 107 ? -7.638 4.690 11.507 1.00 97.19 107 ALA A O 1
ATOM 790 N N . ALA A 1 108 ? -7.757 5.883 9.596 1.00 97.69 108 ALA A N 1
ATOM 791 C CA . ALA A 1 108 ? -6.336 5.798 9.280 1.00 97.69 108 ALA A CA 1
ATOM 792 C C . ALA A 1 108 ? -5.543 6.705 10.233 1.00 97.69 108 ALA A C 1
ATOM 794 O O . ALA A 1 108 ? -5.908 7.864 10.445 1.00 97.69 108 ALA A O 1
ATOM 795 N N . SER A 1 109 ? -4.477 6.170 10.828 1.00 98.06 109 SER A N 1
ATOM 796 C CA . SER A 1 109 ? -3.607 6.937 11.719 1.00 98.06 109 SER A CA 1
ATOM 797 C C . SER A 1 109 ? -2.744 7.934 10.924 1.00 98.06 109 SER A C 1
ATOM 799 O O . SER A 1 109 ? -2.501 7.732 9.731 1.00 98.06 109 SER A O 1
ATOM 801 N N . PRO A 1 110 ? -2.214 8.993 11.564 1.00 98.25 110 PRO A N 1
ATOM 802 C CA . PRO A 1 110 ? -1.234 9.868 10.924 1.00 98.25 110 PRO A CA 1
ATOM 803 C C . PRO A 1 110 ? 0.003 9.105 10.429 1.00 98.25 110 PRO A C 1
ATOM 805 O O . PRO A 1 110 ? 0.481 9.377 9.334 1.00 98.25 110 PRO A O 1
ATOM 808 N N . HIS A 1 111 ? 0.475 8.114 11.196 1.00 98.06 111 HIS A N 1
ATOM 809 C CA . HIS A 1 111 ? 1.609 7.268 10.817 1.00 98.06 111 HIS A CA 1
ATOM 810 C C . HIS A 1 111 ? 1.317 6.429 9.573 1.00 98.06 111 HIS A C 1
ATOM 812 O O . HIS A 1 111 ? 2.146 6.394 8.669 1.00 98.06 111 HIS A O 1
ATOM 818 N N . CYS A 1 112 ? 0.111 5.863 9.466 1.00 98.38 112 CYS A N 1
ATOM 819 C CA . CYS A 1 112 ? -0.334 5.199 8.245 1.00 98.38 112 CYS A CA 1
ATOM 820 C C . CYS A 1 112 ? -0.271 6.143 7.041 1.00 98.38 112 CYS A C 1
ATOM 822 O O . CYS A 1 112 ? 0.270 5.791 5.997 1.00 98.38 112 CYS A O 1
ATOM 824 N N . CYS A 1 113 ? -0.793 7.363 7.171 1.00 98.50 113 CYS A N 1
ATOM 825 C CA . CYS A 1 113 ? -0.803 8.293 6.047 1.00 98.50 113 CYS A CA 1
ATOM 826 C C . CYS A 1 113 ? 0.601 8.767 5.646 1.00 98.50 113 CYS A C 1
ATOM 828 O O . CYS A 1 113 ? 0.842 8.969 4.455 1.00 98.50 113 CYS A O 1
ATOM 830 N N . THR A 1 114 ? 1.528 8.889 6.602 1.00 98.50 114 THR A N 1
ATOM 831 C CA . THR A 1 114 ? 2.951 9.117 6.311 1.00 98.50 114 THR A CA 1
ATOM 832 C C . THR A 1 114 ? 3.547 7.939 5.545 1.00 98.50 114 THR A C 1
ATOM 834 O O . THR A 1 114 ? 4.047 8.143 4.443 1.00 98.50 114 THR A O 1
ATOM 837 N N . GLY A 1 115 ? 3.396 6.708 6.045 1.00 97.44 115 GLY A N 1
ATOM 838 C CA . GLY A 1 115 ? 3.922 5.512 5.377 1.00 97.44 115 GLY A CA 1
ATOM 839 C C . GLY A 1 115 ? 3.312 5.269 3.991 1.00 97.44 115 GLY A C 1
ATOM 840 O O . GLY A 1 115 ? 3.994 4.845 3.057 1.00 97.44 115 GLY A O 1
ATOM 841 N N . LEU A 1 116 ? 2.039 5.625 3.798 1.00 97.75 116 LEU A N 1
ATOM 842 C CA . LEU A 1 116 ? 1.391 5.611 2.486 1.00 97.75 116 LEU A CA 1
ATOM 843 C C . LEU A 1 116 ? 1.993 6.654 1.528 1.00 97.75 116 LEU A C 1
ATOM 845 O O . LEU A 1 116 ? 2.092 6.408 0.323 1.00 97.75 116 LEU A O 1
ATOM 849 N N . GLY A 1 117 ? 2.390 7.814 2.056 1.00 97.69 117 GLY A N 1
ATOM 850 C CA . GLY A 1 117 ? 3.150 8.832 1.333 1.00 97.69 117 GLY A CA 1
ATOM 851 C C . GLY A 1 117 ? 4.534 8.333 0.920 1.00 97.69 117 GLY A C 1
ATOM 852 O O . GLY A 1 117 ? 4.899 8.475 -0.246 1.00 97.69 117 GLY A O 1
ATOM 853 N N . ASP A 1 118 ? 5.246 7.669 1.829 1.00 95.88 118 ASP A N 1
ATOM 854 C CA . ASP A 1 118 ? 6.562 7.083 1.552 1.00 95.88 118 ASP A CA 1
ATOM 855 C C . ASP A 1 118 ? 6.466 6.011 0.457 1.00 95.88 118 ASP A C 1
ATOM 857 O O . ASP A 1 118 ? 7.250 6.008 -0.494 1.00 95.88 118 ASP A O 1
ATOM 861 N N . LEU A 1 119 ? 5.438 5.154 0.512 1.00 95.50 119 LEU A N 1
ATOM 862 C CA . LEU A 1 119 ? 5.123 4.209 -0.562 1.00 95.50 119 LEU A CA 1
ATOM 863 C C . LEU A 1 119 ? 4.922 4.924 -1.891 1.00 95.50 119 LEU A C 1
ATOM 865 O O . LEU A 1 119 ? 5.571 4.568 -2.878 1.00 95.50 119 LEU A O 1
ATOM 869 N N . ARG A 1 120 ? 4.044 5.935 -1.933 1.00 95.75 120 ARG A N 1
ATOM 870 C CA . ARG A 1 120 ? 3.821 6.733 -3.145 1.00 95.75 120 ARG A CA 1
ATOM 871 C C . ARG A 1 120 ? 5.147 7.241 -3.704 1.00 95.75 120 ARG A C 1
ATOM 873 O O . ARG A 1 120 ? 5.329 7.157 -4.914 1.00 95.75 120 ARG A O 1
ATOM 880 N N . ASP A 1 121 ? 6.055 7.726 -2.869 1.00 94.50 121 ASP A N 1
ATOM 881 C CA . ASP A 1 121 ? 7.327 8.285 -3.327 1.00 94.50 121 ASP A CA 1
ATOM 882 C C . ASP A 1 121 ? 8.283 7.197 -3.839 1.00 94.50 121 ASP A C 1
ATOM 884 O O . ASP A 1 121 ? 8.885 7.368 -4.903 1.00 94.50 121 ASP A O 1
ATOM 888 N N . MET A 1 122 ? 8.320 6.028 -3.189 1.00 91.94 122 MET A N 1
ATOM 889 C CA . MET A 1 122 ? 9.049 4.851 -3.683 1.00 91.94 122 MET A CA 1
ATOM 890 C C . MET A 1 122 ? 8.531 4.366 -5.048 1.00 91.94 122 MET A C 1
ATOM 892 O O . MET A 1 122 ? 9.315 3.989 -5.921 1.00 91.94 122 MET A O 1
ATOM 896 N N . GLY A 1 123 ? 7.211 4.366 -5.257 1.00 89.12 123 GLY A N 1
ATOM 897 C CA . GLY A 1 123 ? 6.594 3.924 -6.512 1.00 89.12 123 GLY A CA 1
ATOM 898 C C . GLY A 1 123 ? 6.476 5.014 -7.582 1.00 89.12 123 GLY A C 1
ATOM 899 O O . GLY A 1 123 ? 6.354 4.703 -8.768 1.00 89.12 123 GLY A O 1
ATOM 900 N N . GLY A 1 124 ? 6.506 6.289 -7.197 1.00 79.19 124 GLY A N 1
ATOM 901 C CA . GLY A 1 124 ? 6.182 7.434 -8.051 1.00 79.19 124 GLY A CA 1
ATOM 902 C C . GLY A 1 124 ? 7.173 7.621 -9.195 1.00 79.19 124 GLY A C 1
ATOM 903 O O . GLY A 1 124 ? 6.755 7.781 -10.342 1.00 79.19 124 GLY A O 1
ATOM 904 N N . GLY A 1 125 ? 8.470 7.504 -8.900 1.00 71.00 125 GLY A N 1
ATOM 905 C CA . GLY A 1 125 ? 9.552 7.536 -9.894 1.00 71.00 125 GLY A CA 1
ATOM 906 C C . GLY A 1 125 ? 9.905 6.173 -10.504 1.00 71.00 125 GLY A C 1
ATOM 907 O O . GLY A 1 125 ? 10.779 6.098 -11.365 1.00 71.00 125 GLY A O 1
ATOM 908 N N . GLY A 1 126 ? 9.261 5.094 -10.051 1.00 71.94 126 GLY A N 1
ATOM 909 C CA . GLY A 1 126 ? 9.569 3.727 -10.464 1.00 71.94 126 GLY A CA 1
ATOM 910 C C . GLY A 1 126 ? 8.930 3.322 -11.794 1.00 71.94 126 GLY A C 1
ATOM 911 O O . GLY A 1 126 ? 7.873 3.818 -12.184 1.00 71.94 126 GLY A O 1
ATOM 912 N N . VAL A 1 127 ? 9.554 2.354 -12.469 1.00 87.19 127 VAL A N 1
ATOM 913 C CA . VAL A 1 127 ? 8.944 1.631 -13.596 1.00 87.19 127 VAL A CA 1
ATOM 914 C C . VAL A 1 127 ? 7.816 0.721 -13.103 1.00 87.19 127 VAL A C 1
ATOM 916 O O . VAL A 1 127 ? 7.790 0.331 -11.936 1.00 87.19 127 VAL A O 1
ATOM 919 N N . ALA A 1 128 ? 6.924 0.300 -14.003 1.00 92.12 128 ALA A N 1
ATOM 920 C CA . ALA A 1 128 ? 5.803 -0.583 -13.676 1.00 92.12 128 ALA A CA 1
ATOM 921 C C . ALA A 1 128 ? 6.215 -1.813 -12.845 1.00 92.12 128 ALA A C 1
ATOM 923 O O . ALA A 1 128 ? 5.521 -2.190 -11.908 1.00 92.12 128 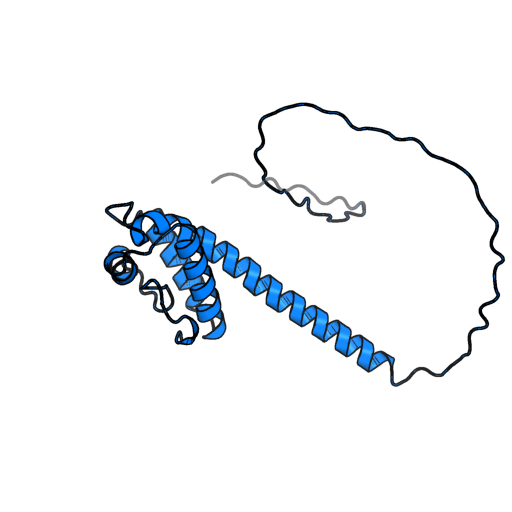ALA A O 1
ATOM 924 N N . ALA A 1 129 ? 7.375 -2.413 -13.138 1.00 90.44 129 ALA A N 1
ATOM 925 C CA . ALA A 1 129 ? 7.904 -3.548 -12.379 1.00 90.44 129 ALA A CA 1
ATOM 926 C C . ALA A 1 129 ? 8.102 -3.234 -10.883 1.00 90.44 129 ALA A C 1
ATOM 928 O O . ALA A 1 129 ? 7.668 -4.023 -10.049 1.00 90.44 129 ALA A O 1
ATOM 929 N N . GLN A 1 130 ? 8.647 -2.059 -10.547 1.00 91.25 130 GLN A N 1
ATOM 930 C CA . GLN A 1 130 ? 8.827 -1.619 -9.161 1.00 91.25 130 GLN A CA 1
ATOM 931 C C . GLN A 1 130 ? 7.480 -1.503 -8.446 1.00 91.25 130 GLN A C 1
ATOM 933 O O . GLN A 1 130 ? 7.301 -2.005 -7.342 1.00 91.25 130 GLN A O 1
ATOM 938 N N . ARG A 1 131 ? 6.495 -0.871 -9.091 1.00 94.56 131 ARG A N 1
ATOM 939 C CA . ARG A 1 131 ? 5.161 -0.686 -8.504 1.00 94.56 131 ARG A CA 1
ATOM 940 C C . ARG A 1 131 ? 4.448 -2.019 -8.281 1.00 94.56 131 ARG A C 1
ATOM 942 O O . ARG A 1 131 ? 3.778 -2.187 -7.267 1.00 94.56 131 ARG A O 1
ATOM 949 N N . ARG A 1 132 ? 4.623 -2.982 -9.195 1.00 95.56 132 ARG A N 1
ATOM 950 C CA . ARG A 1 132 ? 4.116 -4.356 -9.038 1.00 95.56 132 ARG A CA 1
ATOM 951 C C . ARG A 1 132 ? 4.767 -5.068 -7.854 1.00 95.56 132 ARG A C 1
ATOM 953 O O . ARG A 1 132 ? 4.053 -5.721 -7.099 1.00 95.56 132 ARG A O 1
ATOM 960 N N . ALA A 1 133 ? 6.084 -4.925 -7.688 1.00 94.19 133 ALA A N 1
ATOM 961 C CA . ALA A 1 133 ? 6.812 -5.495 -6.557 1.00 94.19 133 ALA A CA 1
ATOM 962 C C . ALA A 1 133 ? 6.311 -4.906 -5.229 1.00 94.19 133 ALA A C 1
ATOM 964 O O . ALA A 1 133 ? 5.863 -5.654 -4.363 1.00 94.19 133 ALA A O 1
ATOM 965 N N . LEU A 1 134 ? 6.250 -3.574 -5.119 1.00 95.69 134 LEU A N 1
ATOM 966 C CA . LEU A 1 134 ? 5.709 -2.882 -3.941 1.00 95.69 134 LEU A CA 1
ATOM 967 C C . LEU A 1 134 ? 4.262 -3.305 -3.638 1.00 95.69 134 LEU A C 1
ATOM 969 O O . LEU A 1 134 ? 3.932 -3.595 -2.491 1.00 95.69 134 LEU A O 1
ATOM 973 N N . CYS A 1 135 ? 3.409 -3.402 -4.663 1.00 97.25 135 CYS A N 1
ATOM 974 C CA . CYS A 1 135 ? 2.040 -3.900 -4.518 1.00 97.25 135 CYS A CA 1
ATOM 975 C C . CYS A 1 135 ? 2.001 -5.303 -3.904 1.00 97.25 135 CYS A C 1
ATOM 977 O O . CYS A 1 135 ? 1.238 -5.545 -2.970 1.00 97.25 135 CYS A O 1
ATOM 979 N N . ALA A 1 136 ? 2.817 -6.227 -4.422 1.00 96.31 136 ALA A N 1
ATOM 980 C CA . ALA A 1 136 ? 2.849 -7.607 -3.950 1.00 96.31 136 ALA A CA 1
ATOM 981 C C . ALA A 1 136 ? 3.327 -7.696 -2.491 1.00 96.31 136 ALA A C 1
ATOM 983 O O . ALA A 1 136 ? 2.734 -8.436 -1.707 1.00 96.31 136 ALA A O 1
ATOM 984 N N . CYS A 1 137 ? 4.330 -6.897 -2.124 1.00 96.44 137 CYS A N 1
ATOM 985 C CA . CYS A 1 137 ? 4.855 -6.799 -0.761 1.00 96.44 137 CYS A CA 1
ATOM 986 C C . CYS A 1 137 ? 3.817 -6.278 0.233 1.00 96.44 137 CYS A C 1
ATOM 988 O O . CYS A 1 137 ? 3.617 -6.863 1.296 1.00 96.44 137 CYS A O 1
ATOM 990 N N . VAL A 1 138 ? 3.104 -5.212 -0.132 1.00 97.12 138 VAL A N 1
ATOM 991 C CA . VAL A 1 138 ? 2.020 -4.675 0.697 1.00 97.12 138 VAL A CA 1
ATOM 992 C C . VAL A 1 138 ? 0.867 -5.677 0.802 1.00 97.12 138 VAL A C 1
ATOM 994 O O . VAL A 1 138 ? 0.295 -5.862 1.874 1.00 97.12 138 VAL A O 1
ATOM 997 N N . LEU A 1 139 ? 0.530 -6.369 -0.290 1.00 96.06 139 LEU A N 1
ATOM 998 C CA . LEU A 1 139 ? -0.531 -7.373 -0.272 1.00 96.06 139 LEU A CA 1
ATOM 999 C C . LEU A 1 139 ? -0.193 -8.550 0.652 1.00 96.06 139 LEU A C 1
ATOM 1001 O O . LEU A 1 139 ? -1.089 -9.055 1.329 1.00 96.06 139 LEU A O 1
ATOM 1005 N N . SER A 1 140 ? 1.067 -8.996 0.685 1.00 94.75 140 SER A N 1
ATOM 1006 C CA . SER A 1 140 ? 1.482 -10.073 1.588 1.00 94.75 140 SER A CA 1
ATOM 1007 C C . SER A 1 140 ? 1.411 -9.650 3.053 1.00 94.75 140 SER A C 1
ATOM 1009 O O . SER A 1 140 ? 0.963 -10.447 3.870 1.00 94.75 140 SER A O 1
ATOM 1011 N N . GLU A 1 141 ? 1.780 -8.405 3.367 1.00 95.38 141 GLU A N 1
ATOM 1012 C CA . GLU A 1 141 ? 1.692 -7.852 4.726 1.00 95.38 141 GLU A CA 1
ATOM 1013 C C . GLU A 1 141 ? 0.252 -7.866 5.244 1.00 95.38 141 GLU A C 1
ATOM 1015 O O . GLU A 1 141 ? -0.035 -8.390 6.319 1.00 95.38 141 GLU A O 1
ATOM 1020 N N . VAL A 1 142 ? -0.696 -7.382 4.434 1.00 95.56 142 VAL A N 1
ATOM 1021 C CA . VAL A 1 142 ? -2.109 -7.387 4.838 1.00 95.56 142 VAL A CA 1
ATOM 1022 C C . VAL A 1 142 ? -2.631 -8.809 5.009 1.00 95.56 142 VAL A C 1
ATOM 1024 O O . VAL A 1 142 ? -3.310 -9.093 5.992 1.00 95.56 142 VAL A O 1
ATOM 1027 N N . LYS A 1 143 ? -2.288 -9.719 4.088 1.00 93.94 143 LYS A N 1
ATOM 1028 C CA . LYS A 1 143 ? -2.700 -11.128 4.173 1.00 93.94 143 LYS A CA 1
ATOM 1029 C C . LYS A 1 143 ? -2.142 -11.832 5.408 1.00 93.94 143 LYS A C 1
ATOM 1031 O O . LYS A 1 143 ? -2.813 -12.710 5.942 1.00 93.94 143 LYS A O 1
ATOM 1036 N N . ALA A 1 144 ? -0.941 -11.465 5.854 1.00 94.12 144 ALA A N 1
ATOM 1037 C CA . ALA A 1 144 ? -0.358 -11.995 7.081 1.00 94.12 144 ALA A CA 1
ATOM 1038 C C . ALA A 1 144 ? -1.116 -11.517 8.331 1.00 94.12 144 ALA A C 1
ATOM 1040 O O . ALA A 1 144 ? -1.221 -12.262 9.304 1.00 94.12 144 ALA A O 1
ATOM 1041 N N . ALA A 1 145 ? -1.676 -10.306 8.293 1.00 92.69 145 ALA A N 1
ATOM 1042 C CA . ALA A 1 145 ? -2.413 -9.721 9.408 1.00 92.69 145 ALA A CA 1
ATOM 1043 C C . ALA A 1 145 ? -3.893 -10.137 9.482 1.00 92.69 145 ALA A C 1
ATOM 1045 O O . ALA A 1 145 ? -4.469 -10.151 10.573 1.00 92.69 145 ALA A O 1
ATOM 1046 N N . GLY A 1 146 ? -4.524 -10.465 8.350 1.00 91.50 146 GLY A N 1
ATOM 1047 C CA . GLY A 1 146 ? -5.898 -10.962 8.317 1.00 91.50 146 GLY A CA 1
ATOM 1048 C C . GLY A 1 146 ? -6.650 -10.656 7.024 1.00 91.50 146 GLY A C 1
ATOM 1049 O O . GLY A 1 146 ? -6.071 -10.387 5.971 1.00 91.50 146 GLY A O 1
ATOM 1050 N N . GLU A 1 147 ? -7.979 -10.718 7.105 1.00 93.31 147 GLU A N 1
ATOM 1051 C CA . GLU A 1 147 ? -8.849 -10.385 5.980 1.00 93.31 147 GLU A CA 1
ATOM 1052 C C . GLU A 1 147 ? -8.953 -8.864 5.807 1.00 93.31 147 GLU A C 1
ATOM 1054 O O . GLU A 1 147 ? -9.245 -8.121 6.743 1.00 93.31 147 GLU A O 1
ATOM 1059 N N . MET A 1 148 ? -8.699 -8.394 4.587 1.00 95.12 148 MET A N 1
ATOM 1060 C CA . MET A 1 148 ? -8.799 -6.984 4.226 1.00 95.12 148 MET A CA 1
ATOM 1061 C C . MET A 1 148 ? -10.270 -6.561 4.091 1.00 95.12 148 MET A C 1
ATOM 1063 O O . MET A 1 148 ? -11.013 -7.159 3.316 1.00 95.12 148 MET A O 1
ATOM 1067 N N . ASP A 1 149 ? -10.663 -5.466 4.746 1.00 96.19 149 ASP A N 1
ATOM 1068 C CA . ASP A 1 149 ? -11.934 -4.783 4.496 1.00 96.19 149 ASP A CA 1
ATOM 1069 C C . ASP A 1 149 ? -11.836 -4.027 3.154 1.00 96.19 149 ASP A C 1
ATOM 1071 O O . ASP A 1 149 ? -11.089 -3.046 3.038 1.00 96.19 149 ASP A O 1
ATOM 1075 N N . PRO A 1 150 ? -12.590 -4.435 2.116 1.00 93.75 150 PRO A N 1
ATOM 1076 C CA . PRO A 1 150 ? -12.452 -3.864 0.779 1.00 93.75 150 PRO A CA 1
ATOM 1077 C C . PRO A 1 150 ? -12.908 -2.402 0.702 1.00 93.75 150 PRO A C 1
ATOM 1079 O O . PRO A 1 150 ? -12.427 -1.657 -0.151 1.00 93.75 150 PRO A O 1
ATOM 1082 N N . ARG A 1 151 ? -13.819 -1.952 1.578 1.00 95.56 151 ARG A N 1
ATOM 1083 C CA . ARG A 1 151 ? -14.255 -0.546 1.588 1.00 95.56 151 ARG A CA 1
ATOM 1084 C C . ARG A 1 151 ? -13.176 0.340 2.188 1.00 95.56 151 ARG A C 1
ATOM 1086 O O . ARG A 1 151 ? -12.902 1.411 1.646 1.00 95.56 151 ARG A O 1
ATOM 1093 N N . ARG A 1 152 ? -12.552 -0.103 3.281 1.00 97.12 152 ARG A N 1
ATOM 1094 C CA . ARG A 1 152 ? -11.459 0.636 3.928 1.00 97.12 152 ARG A CA 1
ATOM 1095 C C . ARG A 1 152 ? -10.209 0.648 3.063 1.00 97.12 152 ARG A C 1
ATOM 1097 O O . ARG A 1 152 ? -9.632 1.712 2.866 1.00 97.12 152 ARG A O 1
ATOM 1104 N N . ALA A 1 153 ? -9.843 -0.487 2.473 1.00 96.44 153 ALA A N 1
ATOM 1105 C CA . ALA A 1 153 ? -8.709 -0.565 1.558 1.00 96.44 153 ALA A CA 1
ATOM 1106 C C . ALA A 1 153 ? -8.887 0.335 0.324 1.00 96.44 153 ALA A C 1
ATOM 1108 O O . ALA A 1 153 ? -8.002 1.131 0.015 1.00 96.44 153 ALA A O 1
ATOM 1109 N N . ALA A 1 154 ? -10.050 0.299 -0.338 1.00 96.06 154 ALA A N 1
ATOM 1110 C CA . ALA A 1 154 ? -10.339 1.202 -1.456 1.00 96.06 154 ALA A CA 1
ATOM 1111 C C . ALA A 1 154 ? -10.397 2.685 -1.041 1.00 96.06 154 ALA A C 1
ATOM 1113 O O . ALA A 1 154 ? -10.035 3.562 -1.825 1.00 96.06 154 ALA A O 1
ATOM 1114 N N . GLY A 1 155 ? -10.839 2.971 0.187 1.00 96.19 155 GLY A N 1
ATOM 1115 C CA . GLY A 1 155 ? -10.941 4.325 0.732 1.00 96.19 155 GLY A CA 1
ATOM 1116 C C . GLY A 1 155 ? -9.636 4.900 1.289 1.00 96.19 155 GLY A C 1
ATOM 1117 O O . GLY A 1 155 ? -9.574 6.107 1.522 1.00 96.19 155 GLY A O 1
ATOM 1118 N N . LEU A 1 156 ? -8.594 4.086 1.486 1.00 97.38 156 LEU A N 1
ATOM 1119 C CA . LEU A 1 156 ? -7.375 4.479 2.198 1.00 97.38 156 LEU A CA 1
ATOM 1120 C C . LEU A 1 156 ? -6.686 5.705 1.575 1.00 97.38 156 LEU A C 1
ATOM 1122 O O . LEU A 1 156 ? -6.381 6.670 2.277 1.00 97.38 156 LEU A O 1
ATOM 1126 N N . ALA A 1 157 ? -6.495 5.703 0.253 1.00 96.50 157 ALA A N 1
ATOM 1127 C CA . ALA A 1 157 ? -5.870 6.816 -0.467 1.00 96.50 157 ALA A CA 1
ATOM 1128 C C . ALA A 1 157 ? -6.634 8.138 -0.267 1.00 96.50 157 ALA A C 1
ATOM 1130 O O . ALA A 1 157 ? -6.031 9.189 -0.043 1.00 96.50 157 ALA A O 1
ATOM 1131 N N . ALA A 1 158 ? -7.969 8.081 -0.290 1.00 97.56 158 ALA A N 1
ATOM 1132 C CA . ALA A 1 158 ? -8.822 9.241 -0.054 1.00 97.56 158 ALA A CA 1
ATOM 1133 C C . ALA A 1 158 ? -8.786 9.689 1.415 1.00 97.56 158 ALA A C 1
ATOM 1135 O O . ALA A 1 158 ? -8.673 10.886 1.682 1.00 97.56 158 ALA A O 1
ATOM 1136 N N . ALA A 1 159 ? -8.821 8.743 2.360 1.00 97.19 159 ALA A N 1
ATOM 1137 C CA . ALA A 1 159 ? -8.734 9.019 3.793 1.00 97.19 159 ALA A CA 1
ATOM 1138 C C . ALA A 1 159 ? -7.427 9.741 4.158 1.00 97.19 159 ALA A C 1
ATOM 1140 O O . ALA A 1 159 ? -7.446 10.697 4.932 1.00 97.19 159 ALA A O 1
ATOM 1141 N N . CYS A 1 160 ? -6.315 9.336 3.541 1.00 97.81 160 CYS A N 1
ATOM 1142 C CA . CYS A 1 160 ? -5.005 9.949 3.749 1.00 97.81 160 CYS A CA 1
ATOM 1143 C C . CYS A 1 160 ? -4.701 11.131 2.820 1.00 97.81 160 CYS A C 1
ATOM 1145 O O . CYS A 1 160 ? -3.688 11.799 3.010 1.00 97.81 160 CYS A O 1
ATOM 1147 N N . LYS A 1 161 ? -5.550 11.413 1.822 1.00 97.81 161 LYS A N 1
ATOM 1148 C CA . LYS A 1 161 ? -5.296 12.420 0.771 1.00 97.81 161 LYS A CA 1
ATOM 1149 C C . LYS A 1 161 ? -3.966 12.191 0.034 1.00 97.81 161 LYS A C 1
ATOM 1151 O O . LYS A 1 161 ? -3.324 13.141 -0.413 1.00 97.81 161 LYS A O 1
ATOM 1156 N N . VAL A 1 162 ? -3.561 10.929 -0.106 1.00 96.31 162 VAL A N 1
ATOM 1157 C CA . VAL A 1 162 ? -2.340 10.518 -0.807 1.00 96.31 162 VAL A CA 1
ATOM 1158 C C . VAL A 1 162 ? -2.751 9.793 -2.088 1.00 96.31 162 VAL A C 1
ATOM 1160 O O . VAL A 1 162 ? -3.285 8.686 -2.012 1.00 96.31 162 VAL A O 1
ATOM 1163 N N . PRO A 1 163 ? -2.527 10.381 -3.276 1.00 92.69 163 PRO A N 1
ATOM 1164 C CA . PRO A 1 163 ? -2.816 9.701 -4.530 1.00 92.69 163 PRO A CA 1
ATOM 1165 C C . PRO A 1 163 ? -1.790 8.584 -4.750 1.00 92.69 163 PRO A C 1
ATOM 1167 O O . PRO A 1 163 ? -0.623 8.852 -5.028 1.00 92.69 163 PRO A O 1
ATOM 1170 N N . VAL A 1 164 ? -2.221 7.328 -4.629 1.00 92.06 164 VAL A N 1
ATOM 1171 C CA . VAL A 1 164 ? -1.377 6.147 -4.854 1.00 92.06 164 VAL A CA 1
ATOM 1172 C C . VAL A 1 164 ? -2.167 5.069 -5.598 1.00 92.06 164 VAL A C 1
ATOM 1174 O O . VAL A 1 164 ? -3.222 4.632 -5.151 1.00 92.06 164 VAL A O 1
ATOM 1177 N N . GLY A 1 165 ? -1.680 4.678 -6.780 1.00 90.25 165 GLY A N 1
ATOM 1178 C CA . GLY A 1 165 ? -2.413 3.809 -7.717 1.00 90.25 165 GLY A CA 1
ATOM 1179 C C . GLY A 1 165 ? -1.998 2.336 -7.717 1.00 90.25 165 GLY A C 1
ATOM 1180 O O . GLY A 1 165 ? -2.590 1.544 -8.443 1.00 90.25 165 GLY A O 1
ATOM 1181 N N . PHE A 1 166 ? -0.975 1.965 -6.944 1.00 93.75 166 PHE A N 1
ATOM 1182 C CA . PHE A 1 166 ? -0.441 0.598 -6.904 1.00 93.75 166 PHE A CA 1
ATOM 1183 C C . PHE A 1 166 ? -0.667 -0.115 -5.562 1.00 93.75 166 PHE A C 1
ATOM 1185 O O . PHE A 1 166 ? -0.271 -1.266 -5.416 1.00 93.75 166 PHE A O 1
ATOM 1192 N N . VAL A 1 167 ? -1.288 0.546 -4.581 1.00 95.25 167 VAL A N 1
ATOM 1193 C CA . VAL A 1 167 ? -1.597 -0.061 -3.278 1.00 95.25 167 VAL A CA 1
ATOM 1194 C C . VAL A 1 167 ? -2.851 -0.939 -3.408 1.00 95.25 167 VAL A C 1
ATOM 1196 O O . VAL A 1 167 ? -3.825 -0.505 -4.031 1.00 95.25 167 VAL A O 1
ATOM 1199 N N . PRO A 1 168 ? -2.863 -2.157 -2.834 1.00 95.31 168 PRO A N 1
ATOM 1200 C CA . PRO A 1 168 ? -4.012 -3.050 -2.914 1.00 95.31 168 PRO A CA 1
ATOM 1201 C C . PRO A 1 168 ? -5.287 -2.449 -2.312 1.00 95.31 168 PRO A C 1
ATOM 1203 O O . PRO A 1 168 ? -5.314 -2.051 -1.152 1.00 95.31 168 PRO A O 1
ATOM 1206 N N . SER A 1 169 ? -6.367 -2.437 -3.094 1.00 93.62 169 SER A N 1
ATOM 1207 C CA . SER A 1 169 ? -7.686 -1.942 -2.668 1.00 93.62 169 SER A CA 1
ATOM 1208 C C . SER A 1 169 ? -8.696 -3.046 -2.333 1.00 93.62 169 SER A C 1
ATOM 1210 O O . SER A 1 169 ? -9.826 -2.749 -1.951 1.00 93.62 169 SER A O 1
ATOM 1212 N N . LYS A 1 170 ? -8.321 -4.319 -2.516 1.00 91.75 170 LYS A N 1
ATOM 1213 C CA . LYS A 1 170 ? -9.167 -5.498 -2.268 1.00 91.75 170 LYS A CA 1
ATOM 1214 C C . LYS A 1 170 ? -8.316 -6.750 -1.978 1.00 91.75 170 LYS A C 1
ATOM 1216 O O . LYS A 1 170 ? -7.171 -6.789 -2.428 1.00 91.75 170 LYS A O 1
ATOM 1221 N N . PRO A 1 171 ? -8.866 -7.792 -1.323 1.00 86.94 171 PRO A N 1
ATOM 1222 C CA . PRO A 1 171 ? -8.121 -9.013 -0.970 1.00 86.94 171 PRO A CA 1
ATOM 1223 C C . PRO A 1 171 ? -7.427 -9.708 -2.158 1.00 86.94 171 PRO A C 1
ATOM 1225 O O . PRO A 1 171 ? -6.274 -10.128 -2.063 1.00 86.94 171 PRO A O 1
ATOM 1228 N N . ASP A 1 172 ? -8.104 -9.757 -3.309 1.00 88.00 172 ASP A N 1
ATOM 1229 C CA . ASP A 1 172 ? -7.593 -10.349 -4.554 1.00 88.00 172 ASP A CA 1
ATOM 1230 C C . ASP A 1 172 ? -7.159 -9.270 -5.548 1.00 88.00 172 ASP A C 1
ATOM 1232 O O . ASP A 1 172 ? -7.509 -9.283 -6.737 1.00 88.00 172 ASP A O 1
ATOM 1236 N N . PHE A 1 173 ? -6.502 -8.223 -5.056 1.00 94.19 173 PHE A N 1
ATOM 1237 C CA . PHE A 1 173 ? -5.983 -7.178 -5.924 1.00 94.19 173 PHE A CA 1
ATOM 1238 C C . PHE A 1 173 ? -4.929 -7.762 -6.875 1.00 94.19 173 PHE A C 1
ATOM 1240 O O . PHE A 1 173 ? -3.987 -8.430 -6.453 1.00 94.19 173 PHE A O 1
ATOM 1247 N N . ASN A 1 174 ? -5.092 -7.519 -8.178 1.00 94.81 174 ASN A N 1
ATOM 1248 C CA . ASN A 1 174 ? -4.164 -8.028 -9.179 1.00 94.81 174 ASN A CA 1
ATOM 1249 C C . ASN A 1 174 ? -2.971 -7.076 -9.308 1.00 94.81 174 ASN A C 1
ATOM 1251 O O . ASN A 1 174 ? -2.998 -6.145 -10.116 1.00 94.81 174 ASN A O 1
ATOM 1255 N N . CYS A 1 175 ? -1.916 -7.337 -8.538 1.00 96.00 175 CYS A N 1
ATOM 1256 C CA . CYS A 1 175 ? -0.696 -6.541 -8.599 1.00 96.00 175 CYS A CA 1
ATOM 1257 C C . CYS A 1 175 ? -0.035 -6.557 -9.980 1.00 96.00 175 CYS A C 1
ATOM 1259 O O . CYS A 1 175 ? 0.576 -5.565 -10.345 1.00 96.00 175 CYS A O 1
ATOM 1261 N N . SER A 1 176 ? -0.192 -7.602 -10.798 1.00 95.19 176 SER A N 1
ATOM 1262 C CA . SER A 1 176 ? 0.403 -7.649 -12.143 1.00 95.19 176 SER A CA 1
ATOM 1263 C C . SER A 1 176 ? -0.193 -6.616 -13.107 1.00 95.19 176 SER A C 1
ATOM 1265 O O . SER A 1 176 ? 0.485 -6.203 -14.047 1.00 95.19 176 SER A O 1
ATOM 1267 N N . ALA A 1 177 ? -1.426 -6.162 -12.861 1.00 93.88 177 ALA A N 1
ATOM 1268 C CA . ALA A 1 177 ? -2.105 -5.150 -13.674 1.00 93.88 177 ALA A CA 1
ATOM 1269 C C . ALA A 1 177 ? -1.672 -3.705 -13.355 1.00 93.88 177 ALA A C 1
ATOM 1271 O O . ALA A 1 177 ? -2.091 -2.774 -14.043 1.00 93.88 177 ALA A O 1
ATOM 1272 N N . VAL A 1 178 ? -0.837 -3.506 -12.332 1.00 93.50 178 VAL A N 1
ATOM 1273 C CA . VAL A 1 178 ? -0.284 -2.192 -11.985 1.00 93.50 178 VAL A CA 1
ATOM 1274 C C . VAL A 1 178 ? 0.635 -1.687 -13.106 1.00 93.50 178 VAL A C 1
ATOM 1276 O O . VAL A 1 178 ? 1.396 -2.460 -13.701 1.00 93.50 178 VAL A O 1
ATOM 1279 N N . GLN A 1 179 ? 0.541 -0.385 -13.391 1.00 86.75 179 GLN A N 1
ATOM 1280 C CA . GLN A 1 179 ? 1.327 0.347 -14.392 1.00 86.75 179 GLN A CA 1
ATOM 1281 C C . GLN A 1 179 ? 2.372 1.235 -13.734 1.00 86.75 179 GLN A C 1
ATOM 1283 O O . GLN A 1 179 ? 2.081 1.794 -12.654 1.00 86.75 179 GLN A O 1
#

Sequence (179 aa):
MISVPTIGNNSKLANYSWESPKEHSICNPAGDLTINRISKAPSHPRRRLRSISSPMAPARHASSAIMAAAAVALLAVLAVARDHDACETAQQAFSECVPYVVGQAPAASPHCCTGLGDLRDMGGGGVAAQRRALCACVLSEVKAAGEMDPRRAAGLAAACKVPVGFVPSKPDFNCSAVQ

Radius of gyration: 26.91 Å; chains: 1; bounding box: 66×66×56 Å

pLDDT: mean 73.9, std 23.67, range [31.14, 98.5]